Protein AF-A0A511X0I1-F1 (afdb_monomer_lite)

Secondary structure (DSSP, 8-state):
---HHHHHHHHHTT--HHHHHHHTTS-HHHHHHHHHHHHHTT-PSPSS-----

Organism: NCBI:txid442899

Radius of gyration: 11.44 Å; chains: 1; bounding box: 24×33×23 Å

Sequence (53 aa):
MFPYRKILELYDDNVSLRSIAQIVQHSRQKVTEMIKTADRKEVSLPLGGRNDG

Structure (mmCIF, N/CA/C/O backbone):
data_AF-A0A511X0I1-F1
#
_entry.id   AF-A0A511X0I1-F1
#
loop_
_atom_site.group_PDB
_atom_site.id
_atom_site.type_symbol
_atom_site.label_atom_id
_atom_site.label_alt_id
_atom_site.label_comp_id
_atom_site.label_asym_id
_atom_site.label_entity_id
_atom_site.label_seq_id
_atom_site.pdbx_PDB_ins_code
_atom_site.Cartn_x
_atom_site.Cartn_y
_atom_site.Cartn_z
_atom_site.occupancy
_atom_site.B_iso_or_equiv
_atom_site.auth_seq_id
_atom_site.auth_comp_id
_atom_site.auth_asym_id
_atom_site.auth_atom_id
_atom_site.pdbx_PDB_model_num
ATOM 1 N N . MET A 1 1 ? -5.120 13.333 -5.333 1.00 75.56 1 MET A N 1
ATOM 2 C CA . MET A 1 1 ? -5.988 12.135 -5.243 1.00 75.56 1 MET A CA 1
ATOM 3 C C . MET A 1 1 ? -5.166 11.002 -4.646 1.00 75.56 1 MET A C 1
ATOM 5 O O . MET A 1 1 ? -3.999 10.898 -4.995 1.00 75.56 1 MET A O 1
ATOM 9 N N . PHE A 1 2 ? -5.710 10.222 -3.709 1.00 77.44 2 PHE A N 1
ATOM 10 C CA . PHE A 1 2 ? -4.937 9.189 -3.010 1.00 77.44 2 PHE A CA 1
ATOM 11 C C . PHE A 1 2 ? -4.737 7.949 -3.913 1.00 77.44 2 PHE A C 1
ATOM 13 O O . PHE A 1 2 ? -5.737 7.412 -4.396 1.00 77.44 2 PHE A O 1
ATOM 20 N N . PRO A 1 3 ? -3.499 7.478 -4.162 1.00 83.00 3 PRO A N 1
ATOM 21 C CA . PRO A 1 3 ? -3.202 6.478 -5.192 1.00 83.00 3 PRO A CA 1
ATOM 22 C C . PRO A 1 3 ? -3.450 5.042 -4.700 1.00 83.00 3 PRO A C 1
ATOM 24 O O . PRO A 1 3 ? -2.545 4.214 -4.647 1.00 83.00 3 PRO A O 1
ATOM 27 N N . TYR A 1 4 ? -4.698 4.743 -4.332 1.00 87.81 4 TYR A N 1
ATOM 28 C CA . TYR A 1 4 ? -5.085 3.482 -3.693 1.00 87.81 4 TYR A CA 1
ATOM 29 C C . TYR A 1 4 ? -4.701 2.242 -4.506 1.00 87.81 4 TYR A C 1
ATOM 31 O O . TYR A 1 4 ? -4.011 1.367 -3.994 1.00 87.81 4 TYR A O 1
ATOM 39 N N . ARG A 1 5 ? -5.077 2.208 -5.791 1.00 88.88 5 ARG A N 1
ATOM 40 C CA . ARG A 1 5 ? -4.745 1.104 -6.701 1.00 88.88 5 ARG A CA 1
ATOM 41 C C . ARG A 1 5 ? -3.238 0.862 -6.780 1.00 88.88 5 ARG A C 1
ATOM 43 O O . ARG A 1 5 ? -2.804 -0.274 -6.680 1.00 88.88 5 ARG A O 1
ATOM 50 N N . LYS A 1 6 ? -2.447 1.933 -6.880 1.00 91.62 6 LYS A N 1
ATOM 51 C CA . LYS A 1 6 ? -0.991 1.828 -6.989 1.00 91.62 6 LYS A CA 1
ATOM 52 C C . LYS A 1 6 ? -0.347 1.294 -5.708 1.00 91.62 6 LYS A C 1
ATOM 54 O O . LYS A 1 6 ? 0.602 0.529 -5.789 1.00 91.62 6 LYS A O 1
ATOM 59 N N . ILE A 1 7 ? -0.848 1.694 -4.535 1.00 93.06 7 ILE A N 1
ATOM 60 C CA . ILE A 1 7 ? -0.386 1.163 -3.238 1.00 93.06 7 ILE A CA 1
ATOM 61 C C . ILE A 1 7 ? -0.621 -0.337 -3.167 1.00 93.06 7 ILE A C 1
ATOM 63 O O . ILE A 1 7 ? 0.263 -1.068 -2.737 1.00 93.06 7 ILE A O 1
ATOM 67 N N . LEU A 1 8 ? -1.814 -0.756 -3.578 1.00 91.81 8 LEU A N 1
ATOM 68 C CA . LEU A 1 8 ? -2.214 -2.146 -3.613 1.00 91.81 8 LEU A CA 1
ATOM 69 C C . LEU A 1 8 ? -1.309 -2.937 -4.568 1.00 91.81 8 LEU A C 1
ATOM 71 O O . LEU A 1 8 ? -0.619 -3.831 -4.097 1.00 91.81 8 LEU A O 1
ATOM 75 N N . GLU A 1 9 ? -1.198 -2.546 -5.839 1.00 92.19 9 GLU A N 1
ATOM 76 C CA . GLU A 1 9 ? -0.307 -3.197 -6.822 1.00 92.19 9 GLU A CA 1
ATOM 77 C C . GLU A 1 9 ? 1.135 -3.347 -6.304 1.00 92.19 9 GLU A C 1
ATOM 79 O O . GLU A 1 9 ? 1.692 -4.434 -6.329 1.00 92.19 9 GLU A O 1
ATOM 84 N N . LEU A 1 10 ? 1.721 -2.282 -5.744 1.00 93.94 10 LEU A N 1
ATOM 85 C CA . LEU A 1 10 ? 3.080 -2.347 -5.193 1.00 93.94 10 LEU A CA 1
ATOM 86 C C . LEU A 1 10 ? 3.184 -3.279 -3.974 1.00 93.94 10 LEU A C 1
ATOM 88 O O . LEU A 1 10 ? 4.234 -3.872 -3.742 1.00 93.94 10 LEU A O 1
ATOM 92 N N . TYR A 1 11 ? 2.133 -3.368 -3.160 1.00 92.88 11 TYR A N 1
ATOM 93 C CA . TYR A 1 11 ? 2.109 -4.270 -2.012 1.00 92.88 11 TYR A CA 1
ATOM 94 C C . TYR A 1 11 ? 2.051 -5.741 -2.448 1.00 92.88 11 TYR A C 1
ATOM 96 O O . TYR A 1 11 ? 2.758 -6.560 -1.865 1.00 92.88 11 TYR A O 1
ATOM 104 N N . ASP A 1 12 ? 1.283 -6.052 -3.495 1.00 91.44 12 ASP A N 1
ATOM 105 C CA . ASP A 1 12 ? 1.230 -7.381 -4.131 1.00 91.44 12 ASP A CA 1
ATOM 106 C C . ASP A 1 12 ? 2.568 -7.761 -4.781 1.00 91.44 12 ASP A C 1
ATOM 108 O O . ASP A 1 12 ? 3.068 -8.870 -4.595 1.00 91.44 12 ASP A O 1
ATOM 112 N N . ASP A 1 13 ? 3.246 -6.780 -5.386 1.00 93.81 13 ASP A N 1
ATOM 113 C CA . ASP A 1 13 ? 4.623 -6.895 -5.889 1.00 93.81 13 ASP A CA 1
ATOM 114 C C . ASP A 1 13 ? 5.681 -7.036 -4.765 1.00 93.81 13 ASP A C 1
ATOM 116 O O . ASP A 1 13 ? 6.886 -6.969 -5.017 1.00 93.81 13 ASP A O 1
ATOM 120 N N . ASN A 1 14 ? 5.265 -7.217 -3.503 1.00 93.25 14 ASN A N 1
ATOM 121 C CA . ASN A 1 14 ? 6.123 -7.342 -2.319 1.00 93.25 14 ASN A CA 1
ATOM 122 C C . ASN A 1 14 ? 7.045 -6.130 -2.065 1.00 93.25 14 ASN A C 1
ATOM 124 O O . ASN A 1 14 ? 8.072 -6.230 -1.381 1.00 93.25 14 ASN A O 1
ATOM 128 N N . VAL A 1 15 ? 6.683 -4.944 -2.560 1.00 95.69 15 VAL A N 1
ATOM 129 C CA . VAL A 1 15 ? 7.427 -3.711 -2.282 1.00 95.69 15 VAL A CA 1
ATOM 130 C C . VAL A 1 15 ? 7.245 -3.320 -0.814 1.00 95.69 15 VAL A C 1
ATOM 132 O O . VAL A 1 15 ? 6.145 -3.312 -0.262 1.00 95.69 15 VAL A O 1
ATOM 135 N N . SER A 1 16 ? 8.340 -2.936 -0.152 1.00 96.00 16 SER A N 1
ATOM 136 C CA . SER A 1 16 ? 8.282 -2.549 1.260 1.00 96.00 16 SER A CA 1
ATOM 137 C C . SER A 1 16 ? 7.363 -1.339 1.491 1.00 96.00 16 SER A C 1
ATOM 139 O O . SER A 1 16 ? 7.376 -0.375 0.723 1.00 96.00 16 SER A O 1
ATOM 141 N N . LEU A 1 17 ? 6.646 -1.309 2.622 1.00 95.06 17 LEU A N 1
ATOM 142 C CA . LEU A 1 17 ? 5.791 -0.171 3.008 1.00 95.06 17 LEU A CA 1
ATOM 143 C C . LEU A 1 17 ? 6.533 1.175 3.003 1.00 95.06 17 LEU A C 1
ATOM 145 O O . LEU A 1 17 ? 5.928 2.221 2.772 1.00 95.06 17 LEU A O 1
ATOM 149 N N . ARG A 1 18 ? 7.844 1.156 3.279 1.00 96.25 18 ARG A N 1
ATOM 150 C CA . ARG A 1 18 ? 8.705 2.343 3.233 1.00 96.25 18 ARG A CA 1
ATOM 151 C C . ARG A 1 18 ? 8.856 2.852 1.803 1.00 96.25 18 ARG A C 1
ATOM 153 O O . ARG A 1 18 ? 8.625 4.031 1.558 1.00 96.25 18 ARG A O 1
ATOM 160 N N . SER A 1 19 ? 9.211 1.963 0.880 1.00 97.12 19 SER A N 1
ATOM 161 C CA . SER A 1 19 ? 9.366 2.286 -0.537 1.00 97.12 19 SER A CA 1
ATOM 162 C C . SER A 1 19 ? 8.038 2.734 -1.145 1.00 97.12 19 SER A C 1
ATOM 164 O O . SER A 1 19 ? 8.005 3.752 -1.827 1.00 97.12 19 SER A O 1
ATOM 166 N N . ILE A 1 20 ? 6.927 2.061 -0.818 1.00 96.44 20 ILE A N 1
ATOM 167 C CA . ILE A 1 20 ? 5.583 2.467 -1.256 1.00 96.44 20 ILE A CA 1
ATOM 168 C C . ILE A 1 20 ? 5.282 3.895 -0.798 1.00 96.44 20 ILE A C 1
ATOM 170 O O . ILE A 1 20 ? 4.918 4.730 -1.619 1.00 96.44 20 ILE A O 1
ATOM 174 N N . ALA A 1 21 ? 5.488 4.203 0.486 1.00 96.50 21 ALA A N 1
ATOM 175 C CA . ALA A 1 21 ? 5.265 5.539 1.041 1.00 96.50 21 ALA A CA 1
ATOM 176 C C . ALA A 1 21 ? 6.068 6.632 0.313 1.00 96.50 21 ALA A C 1
ATOM 178 O O . ALA A 1 21 ? 5.529 7.705 0.042 1.00 96.50 21 ALA A O 1
ATOM 179 N N . GLN A 1 22 ? 7.323 6.347 -0.055 1.00 96.88 22 GLN A N 1
ATOM 180 C CA . GLN A 1 22 ? 8.144 7.261 -0.855 1.00 96.88 22 GLN A CA 1
ATOM 181 C C . GLN A 1 22 ? 7.615 7.416 -2.288 1.00 96.88 22 GLN A C 1
ATOM 183 O O . GLN A 1 22 ? 7.475 8.543 -2.754 1.00 96.88 22 GLN A O 1
ATOM 188 N N . ILE A 1 23 ? 7.274 6.312 -2.963 1.00 95.81 23 ILE A N 1
ATOM 189 C CA . ILE A 1 23 ? 6.752 6.311 -4.342 1.00 95.81 23 ILE A CA 1
ATOM 190 C C . ILE 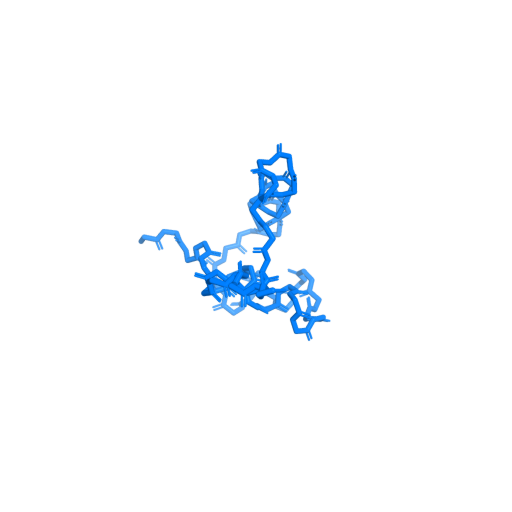A 1 23 ? 5.444 7.100 -4.434 1.00 95.81 23 ILE A C 1
ATOM 192 O O . ILE A 1 23 ? 5.259 7.902 -5.347 1.00 95.81 23 ILE A O 1
ATOM 196 N N . VAL A 1 24 ? 4.535 6.888 -3.480 1.00 94.56 24 VAL A N 1
ATOM 197 C CA . VAL A 1 24 ? 3.213 7.524 -3.476 1.00 94.56 24 VAL A CA 1
ATOM 198 C C . VAL A 1 24 ? 3.183 8.879 -2.772 1.00 94.56 24 VAL A C 1
ATOM 200 O O . VAL A 1 24 ? 2.118 9.482 -2.680 1.00 94.56 24 VAL A O 1
ATOM 203 N N . GLN A 1 25 ? 4.331 9.348 -2.272 1.00 95.12 25 GLN A N 1
ATOM 204 C CA . GLN A 1 25 ? 4.490 10.620 -1.558 1.00 95.12 25 GLN A CA 1
ATOM 205 C C . GLN A 1 25 ? 3.471 10.804 -0.419 1.00 95.12 25 GLN A C 1
ATOM 207 O O . GLN A 1 25 ? 2.879 11.867 -0.226 1.00 95.12 25 GLN A O 1
ATOM 212 N N . HIS A 1 26 ? 3.262 9.742 0.359 1.00 94.44 26 HIS A N 1
ATOM 213 C CA . HIS A 1 26 ? 2.345 9.727 1.496 1.00 94.44 26 HIS A CA 1
ATOM 214 C C . HIS A 1 26 ? 3.006 9.133 2.737 1.00 94.44 26 HIS A C 1
ATOM 216 O O . HIS A 1 26 ? 4.010 8.429 2.663 1.00 94.44 26 HIS A O 1
ATOM 222 N N . SER A 1 27 ? 2.432 9.403 3.912 1.00 94.75 27 SER A N 1
ATOM 223 C CA . SER A 1 27 ? 2.960 8.845 5.154 1.00 94.75 27 SER A CA 1
ATOM 224 C C . SER A 1 27 ? 2.817 7.322 5.183 1.00 94.75 27 SER A C 1
ATOM 226 O O . SER A 1 27 ? 1.817 6.755 4.732 1.00 94.75 27 SER A O 1
ATOM 228 N N . ARG A 1 28 ? 3.795 6.647 5.797 1.00 94.88 28 ARG A N 1
ATOM 229 C CA . ARG A 1 28 ? 3.749 5.193 6.008 1.00 94.88 28 ARG A CA 1
ATOM 230 C C . ARG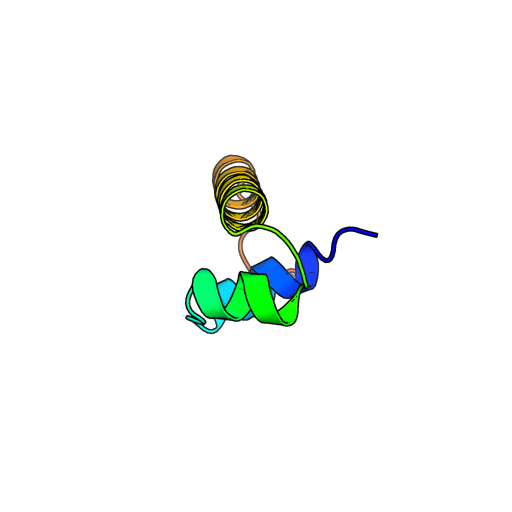 A 1 28 ? 2.481 4.766 6.751 1.00 94.88 28 ARG A C 1
ATOM 232 O O . ARG A 1 28 ? 1.899 3.748 6.405 1.00 94.88 28 ARG A O 1
ATOM 239 N N . GLN A 1 29 ? 2.027 5.550 7.732 1.00 95.62 29 GLN A N 1
ATOM 240 C CA . GLN A 1 29 ? 0.781 5.274 8.455 1.00 95.62 29 GLN A CA 1
ATOM 241 C C . GLN A 1 29 ? -0.425 5.259 7.510 1.00 95.62 29 GLN A C 1
ATOM 243 O O . GLN A 1 29 ? -1.226 4.331 7.565 1.00 95.62 29 GLN A O 1
ATOM 248 N N . LYS A 1 30 ? -0.528 6.240 6.604 1.00 93.19 30 LYS A N 1
ATOM 249 C CA . LYS A 1 30 ? -1.620 6.295 5.629 1.00 93.19 30 LYS A CA 1
ATOM 250 C C . LYS A 1 30 ? -1.580 5.103 4.670 1.00 93.19 30 LYS A C 1
ATOM 252 O O . LYS A 1 30 ? -2.629 4.546 4.377 1.00 93.19 30 LYS A O 1
ATOM 257 N N . VAL A 1 31 ? -0.395 4.689 4.219 1.00 94.69 31 VAL A N 1
ATOM 258 C CA . VAL A 1 31 ? -0.221 3.483 3.388 1.00 94.69 31 VAL A CA 1
ATOM 259 C C . VAL A 1 31 ? -0.689 2.227 4.136 1.00 94.69 31 VAL A C 1
ATOM 261 O O . VAL A 1 31 ? -1.501 1.471 3.608 1.00 94.69 31 VAL A O 1
ATOM 264 N N . THR A 1 32 ? -0.255 2.045 5.387 1.00 95.00 32 THR A N 1
ATOM 265 C CA . THR A 1 32 ? -0.644 0.901 6.228 1.00 95.00 32 THR A CA 1
ATOM 266 C C . THR A 1 32 ? -2.154 0.818 6.441 1.00 95.00 32 THR A C 1
ATOM 268 O O . THR A 1 32 ? -2.732 -0.255 6.292 1.00 95.00 32 THR A O 1
ATOM 271 N N . GLU A 1 33 ? -2.809 1.934 6.770 1.00 94.44 33 GLU A N 1
ATOM 272 C CA . GLU A 1 33 ? -4.262 1.958 6.992 1.00 94.44 33 GLU A CA 1
ATOM 273 C C . GLU A 1 33 ? -5.042 1.535 5.746 1.00 94.44 33 GLU A C 1
ATOM 275 O O . GLU A 1 33 ? -6.081 0.884 5.844 1.00 94.44 33 GLU A O 1
ATOM 280 N N . MET A 1 34 ? -4.531 1.854 4.561 1.00 90.81 34 MET A N 1
ATOM 281 C CA . MET A 1 34 ? -5.205 1.543 3.303 1.00 90.81 34 MET A CA 1
ATOM 282 C C . MET A 1 34 ? -5.053 0.073 2.928 1.00 90.81 34 MET A C 1
ATOM 284 O O . MET A 1 34 ? -6.028 -0.525 2.483 1.00 90.81 34 MET A O 1
ATOM 288 N N . ILE A 1 35 ? -3.884 -0.519 3.182 1.00 91.44 35 ILE A N 1
ATOM 289 C CA . ILE A 1 35 ? -3.663 -1.963 3.024 1.00 91.44 35 ILE A CA 1
ATOM 290 C C . ILE A 1 35 ? -4.566 -2.738 3.988 1.00 91.44 35 ILE A C 1
ATOM 292 O O . ILE A 1 35 ? -5.318 -3.604 3.556 1.00 91.44 35 ILE A O 1
ATOM 296 N N . LYS A 1 36 ? -4.602 -2.353 5.272 1.00 91.69 36 LYS A N 1
ATOM 297 C CA . LYS A 1 36 ? -5.518 -2.957 6.258 1.00 91.69 36 LYS A CA 1
ATOM 298 C C . LYS A 1 36 ? -6.986 -2.811 5.866 1.00 91.69 36 LYS A C 1
ATOM 300 O O . LYS A 1 36 ? -7.790 -3.702 6.110 1.00 91.69 36 LYS A O 1
ATOM 305 N N . THR A 1 37 ? -7.356 -1.665 5.299 1.00 90.44 37 THR A N 1
ATOM 306 C CA . THR A 1 37 ? -8.726 -1.428 4.834 1.00 90.44 37 THR A CA 1
ATOM 307 C C . THR A 1 37 ? -9.069 -2.304 3.631 1.00 90.44 37 THR A C 1
ATOM 309 O O . THR A 1 37 ? -10.211 -2.733 3.529 1.00 90.44 37 THR A O 1
ATOM 312 N N . ALA A 1 38 ? -8.116 -2.563 2.730 1.00 87.00 38 ALA A N 1
ATOM 313 C CA . ALA A 1 38 ? -8.310 -3.464 1.594 1.00 87.00 38 ALA A CA 1
ATOM 314 C C . ALA A 1 38 ? -8.511 -4.910 2.057 1.00 87.00 38 ALA A C 1
ATOM 316 O O . ALA A 1 38 ? -9.493 -5.535 1.674 1.00 87.00 38 ALA A O 1
ATOM 317 N N . ASP A 1 39 ? -7.647 -5.373 2.962 1.00 85.38 39 ASP A N 1
ATOM 318 C CA . ASP A 1 39 ? -7.704 -6.702 3.575 1.00 85.38 39 ASP A CA 1
ATOM 319 C C . ASP A 1 39 ? -9.051 -6.949 4.278 1.00 85.38 39 ASP A C 1
ATOM 321 O O . ASP A 1 39 ? -9.767 -7.895 3.968 1.00 8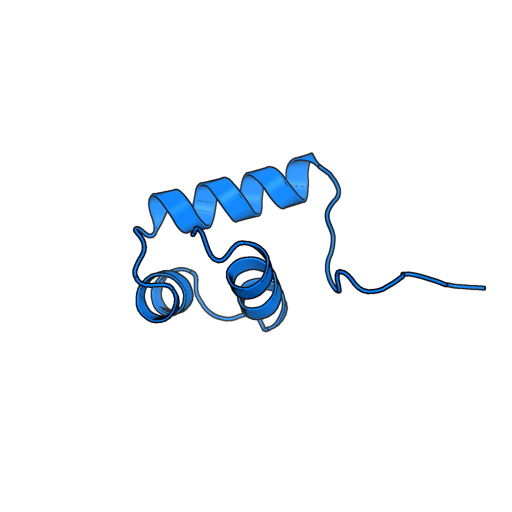5.38 39 ASP A O 1
ATOM 325 N N . ARG A 1 40 ? -9.493 -6.002 5.119 1.00 87.06 40 ARG A N 1
ATOM 326 C CA . ARG A 1 40 ? -10.808 -6.062 5.791 1.00 87.06 40 ARG A CA 1
ATOM 327 C C . ARG A 1 40 ? -12.007 -6.077 4.847 1.00 87.06 40 ARG A C 1
ATOM 329 O O . ARG A 1 40 ? -13.090 -6.469 5.265 1.00 87.06 40 ARG A O 1
ATOM 336 N N . LYS A 1 41 ? -11.851 -5.544 3.638 1.00 83.62 41 LYS A N 1
ATOM 337 C CA . LYS A 1 41 ? -12.919 -5.460 2.637 1.00 83.62 41 LYS A CA 1
ATOM 338 C C . LYS A 1 41 ? -12.837 -6.588 1.609 1.00 83.62 41 LYS A C 1
ATOM 340 O O . LYS A 1 41 ? -13.562 -6.517 0.623 1.00 83.62 41 LYS A O 1
ATOM 345 N N . GLU A 1 42 ? -11.942 -7.561 1.810 1.00 77.00 42 GLU A N 1
ATOM 346 C CA . GLU A 1 42 ? -11.665 -8.654 0.867 1.00 77.00 42 GLU A CA 1
ATOM 347 C C . GLU A 1 42 ? -11.320 -8.138 -0.541 1.00 77.00 42 GLU A C 1
ATOM 349 O O . GLU A 1 42 ? -11.544 -8.787 -1.562 1.00 77.00 42 GLU A O 1
ATOM 354 N N . VAL A 1 43 ? -10.755 -6.930 -0.602 1.00 72.81 43 VAL A N 1
ATOM 355 C CA . VAL A 1 43 ? -10.272 -6.326 -1.840 1.00 72.81 43 VAL A CA 1
ATOM 356 C C . VAL A 1 43 ? -8.884 -6.903 -2.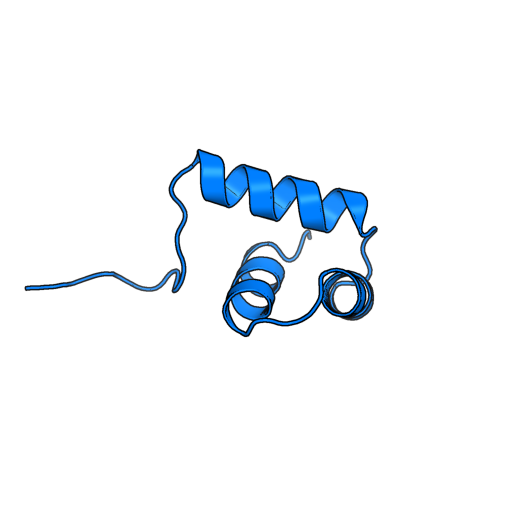098 1.00 72.81 43 VAL A C 1
ATOM 358 O O . VAL A 1 43 ? -7.868 -6.290 -1.769 1.00 72.81 43 VAL A O 1
ATOM 361 N N . SER A 1 44 ? -8.850 -8.120 -2.638 1.00 63.91 44 SER A N 1
ATOM 362 C CA . SER A 1 44 ? -7.618 -8.784 -3.061 1.00 63.91 44 SER A CA 1
ATOM 363 C C . SER A 1 44 ? -7.212 -8.342 -4.464 1.00 63.91 44 SER A C 1
ATOM 365 O O . SER A 1 44 ? -8.046 -8.085 -5.334 1.00 63.91 44 SER A O 1
ATOM 367 N N . LEU A 1 45 ? -5.904 -8.238 -4.672 1.00 65.56 45 LEU A N 1
ATOM 368 C CA . LEU A 1 45 ? -5.319 -8.023 -5.987 1.00 65.56 45 LEU A CA 1
ATOM 369 C C . LEU A 1 45 ? -5.160 -9.354 -6.733 1.00 65.56 45 LEU A C 1
ATOM 371 O O . LEU A 1 45 ? -5.091 -10.401 -6.089 1.00 65.56 45 LEU A O 1
ATOM 375 N N . PRO A 1 46 ? -5.084 -9.306 -8.074 1.00 55.81 46 PRO A N 1
ATOM 376 C CA . PRO A 1 46 ? -5.219 -8.110 -8.907 1.00 55.81 46 PRO A CA 1
ATOM 377 C C . PRO A 1 46 ? -6.667 -7.591 -8.952 1.00 55.81 46 PRO A C 1
ATOM 379 O O . PRO A 1 46 ? -7.621 -8.358 -9.026 1.00 55.81 46 PRO A O 1
ATOM 382 N N . LEU A 1 47 ? -6.841 -6.261 -8.987 1.00 61.09 47 LEU A N 1
ATOM 383 C CA . LEU A 1 47 ? -8.142 -5.573 -9.138 1.00 61.09 47 LEU A CA 1
ATOM 384 C C . LEU A 1 47 ? -8.774 -5.763 -10.539 1.00 61.09 47 LEU A C 1
ATOM 386 O O . LEU A 1 47 ? -9.583 -4.952 -10.989 1.00 61.09 47 LEU A O 1
ATOM 390 N N . GLY A 1 48 ? -8.384 -6.816 -11.252 1.00 51.47 48 GLY A N 1
ATOM 391 C CA . GLY A 1 48 ? -8.898 -7.215 -12.549 1.00 51.47 48 GLY A CA 1
ATOM 392 C C . GLY A 1 48 ? -9.332 -8.668 -12.473 1.00 51.47 48 GLY A C 1
ATOM 393 O O . GLY A 1 48 ? -8.515 -9.549 -12.686 1.00 51.47 48 GLY A O 1
ATOM 394 N N . GLY A 1 49 ? -10.610 -8.875 -12.151 1.00 47.00 49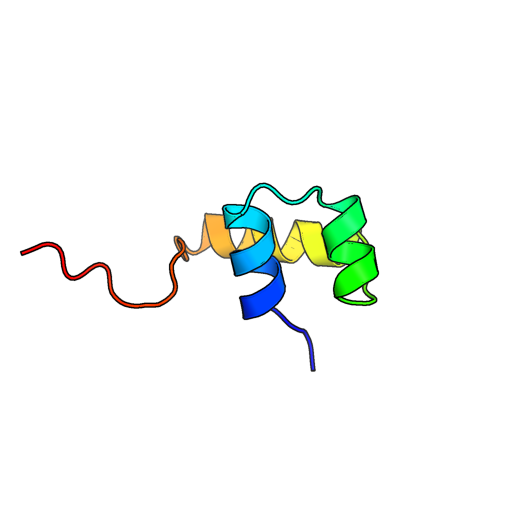 GLY A N 1
ATOM 395 C CA . GLY A 1 49 ? -11.360 -10.101 -12.412 1.00 47.00 49 GLY A CA 1
ATOM 396 C C . GLY A 1 49 ? -10.657 -11.403 -12.048 1.00 47.00 49 GLY A C 1
ATOM 397 O O . GLY A 1 49 ? -10.044 -12.036 -12.903 1.00 47.00 49 GLY A O 1
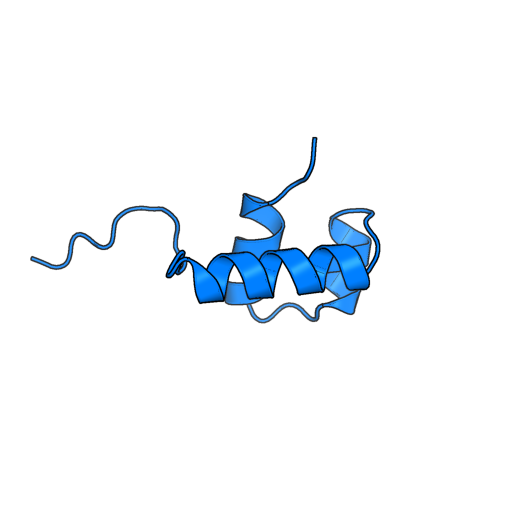ATOM 398 N N . ARG A 1 50 ? -10.900 -11.896 -10.834 1.00 45.41 50 ARG A N 1
ATOM 399 C CA . ARG A 1 50 ? -10.889 -13.341 -10.615 1.00 45.41 50 ARG A CA 1
ATOM 400 C C . ARG A 1 50 ? -12.106 -13.935 -11.334 1.00 45.41 50 ARG A C 1
ATOM 402 O O . ARG A 1 50 ? -13.169 -14.104 -10.752 1.00 45.41 50 ARG A O 1
ATOM 409 N N . ASN A 1 51 ? -11.964 -14.117 -12.642 1.00 50.44 51 ASN A N 1
ATOM 410 C CA . ASN A 1 51 ? -12.816 -14.963 -13.463 1.00 50.44 51 ASN A CA 1
ATOM 411 C C . ASN A 1 51 ? -12.114 -16.328 -13.500 1.00 50.44 51 ASN A C 1
ATOM 413 O O . ASN A 1 51 ? -11.435 -16.661 -14.467 1.00 50.44 51 ASN A O 1
ATOM 417 N N . ASP A 1 52 ? -12.160 -17.039 -12.372 1.00 46.12 52 ASP A N 1
ATOM 418 C CA . ASP A 1 52 ? -11.867 -18.472 -12.334 1.00 46.12 52 ASP A CA 1
ATOM 419 C C . ASP A 1 52 ? -13.155 -19.170 -12.795 1.00 46.12 52 ASP A C 1
ATOM 421 O O . ASP A 1 52 ? -14.194 -19.041 -12.140 1.00 46.12 52 ASP A O 1
ATOM 425 N N . GLY A 1 53 ? -13.090 -19.798 -13.972 1.00 43.91 53 GLY A N 1
ATOM 426 C CA . GLY A 1 53 ? -14.138 -20.673 -14.503 1.00 43.91 53 GLY A CA 1
ATOM 427 C C . GLY A 1 53 ? -14.223 -22.016 -13.790 1.00 43.91 53 GLY A C 1
ATOM 428 O O . GLY A 1 53 ? -13.359 -22.307 -12.934 1.00 43.91 53 GLY A O 1
#

pLDDT: mean 83.91, std 16.17, range [43.91, 97.12]

Foldseek 3Di:
DQPLLQLQVCVVVVHDLVVSCVVRVHDSVVSVVSVVVCVVVVVHDPPPDPPDD